Protein AF-A0A8T4SNB1-F1 (afdb_monomer_lite)

Radius of gyration: 20.02 Å; chains: 1; bounding box: 68×32×45 Å

Structure (mmCIF, N/CA/C/O backbone):
data_AF-A0A8T4SNB1-F1
#
_entry.id   AF-A0A8T4SNB1-F1
#
loop_
_atom_site.group_PDB
_atom_site.id
_atom_site.type_symbol
_atom_site.label_atom_id
_atom_site.label_alt_id
_atom_site.label_comp_id
_atom_site.label_asym_id
_atom_site.label_entity_id
_atom_site.label_seq_id
_atom_site.pdbx_PDB_ins_code
_atom_site.Cartn_x
_atom_site.Cartn_y
_atom_site.Cartn_z
_atom_site.occupancy
_atom_site.B_iso_or_equiv
_atom_site.auth_seq_id
_atom_site.auth_comp_id
_atom_site.auth_asym_id
_atom_site.auth_atom_id
_atom_site.pdbx_PDB_model_num
ATOM 1 N N . MET A 1 1 ? -45.409 -18.714 19.526 1.00 68.31 1 MET A N 1
ATOM 2 C CA . MET A 1 1 ? -44.323 -18.073 20.304 1.00 68.31 1 MET A CA 1
ATOM 3 C C . MET A 1 1 ? -42.942 -18.641 19.978 1.00 68.31 1 MET A C 1
ATOM 5 O O . MET A 1 1 ? -42.104 -17.860 19.560 1.00 68.31 1 MET A O 1
ATOM 9 N N . ALA A 1 2 ? -42.695 -19.957 20.069 1.00 78.88 2 ALA A N 1
ATOM 10 C CA . ALA A 1 2 ? -41.375 -20.534 19.745 1.00 78.88 2 ALA A CA 1
ATOM 11 C C . ALA A 1 2 ? -40.912 -20.283 18.289 1.00 78.88 2 ALA A C 1
ATOM 13 O O . ALA A 1 2 ? -39.776 -19.886 18.069 1.00 78.88 2 ALA A O 1
ATOM 14 N N . HIS A 1 3 ? -41.814 -20.418 17.309 1.00 82.88 3 HIS A N 1
ATOM 15 C CA . HIS A 1 3 ? -41.500 -20.187 15.891 1.00 82.88 3 HIS A CA 1
ATOM 16 C C . HIS A 1 3 ? -41.146 -18.725 15.558 1.00 82.88 3 HIS A C 1
ATOM 18 O O . HIS A 1 3 ? -40.280 -18.468 14.734 1.00 82.88 3 HIS A O 1
ATOM 24 N N . GLN A 1 4 ? -41.782 -17.757 16.226 1.00 85.56 4 GLN A N 1
ATOM 25 C CA . GLN A 1 4 ? -41.509 -16.333 16.008 1.00 85.56 4 GLN A CA 1
ATOM 26 C C . GLN A 1 4 ? -40.128 -15.938 16.548 1.00 85.56 4 GLN A C 1
ATOM 28 O O . GLN A 1 4 ? -39.406 -15.190 15.899 1.00 85.56 4 GLN A O 1
ATOM 33 N N . LYS A 1 5 ? -39.735 -16.508 17.694 1.00 87.56 5 LYS A N 1
ATOM 34 C CA . LYS A 1 5 ? -38.419 -16.286 18.300 1.00 87.56 5 LYS A CA 1
ATOM 35 C C . LYS A 1 5 ? -37.281 -16.871 17.450 1.00 87.56 5 LYS A C 1
ATOM 37 O O . LYS A 1 5 ? -36.263 -16.215 17.276 1.00 87.56 5 LYS A O 1
ATOM 42 N N . ASP A 1 6 ? -37.489 -18.057 16.873 1.00 91.75 6 ASP A N 1
ATOM 43 C CA . ASP A 1 6 ? -36.550 -18.680 15.923 1.00 91.75 6 ASP A CA 1
ATOM 44 C C . ASP A 1 6 ? -36.364 -17.833 14.651 1.00 91.75 6 ASP A C 1
ATOM 46 O O . ASP A 1 6 ? -35.244 -17.594 14.199 1.00 91.75 6 ASP A O 1
ATOM 50 N N . LEU A 1 7 ? -37.460 -17.303 14.096 1.00 91.62 7 LEU A 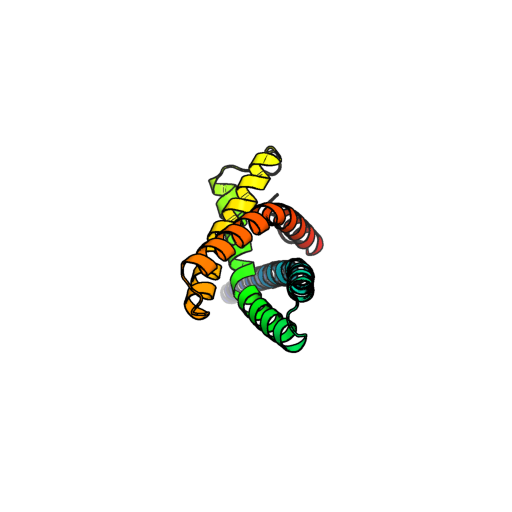N 1
ATOM 51 C CA . LEU A 1 7 ? -37.401 -16.414 12.934 1.00 91.62 7 LEU A CA 1
ATOM 52 C C . LEU A 1 7 ? -36.644 -15.113 13.237 1.00 91.62 7 LEU A C 1
ATOM 54 O O . LEU A 1 7 ? -35.808 -14.700 12.433 1.00 91.62 7 LEU A O 1
ATOM 58 N N . GLU A 1 8 ? -36.896 -14.485 14.388 1.00 92.38 8 GLU A N 1
ATOM 59 C CA . GLU A 1 8 ? -36.185 -13.274 14.819 1.00 92.38 8 GLU A CA 1
ATOM 60 C C . GLU A 1 8 ? -34.677 -13.518 14.973 1.00 92.38 8 GLU A C 1
ATOM 62 O O . GLU A 1 8 ? -33.867 -12.707 14.520 1.00 92.38 8 GLU A O 1
ATOM 67 N N . GLU A 1 9 ? -34.282 -14.658 15.541 1.00 93.00 9 GLU A N 1
ATOM 68 C CA . GLU A 1 9 ? -32.877 -15.028 15.728 1.00 93.00 9 GLU A CA 1
ATOM 69 C C . GLU A 1 9 ? -32.161 -15.281 14.391 1.00 93.00 9 GLU A C 1
ATOM 71 O O . GLU A 1 9 ? -31.046 -14.790 14.172 1.00 93.00 9 GLU A O 1
ATOM 76 N N . ARG A 1 10 ? -32.822 -15.958 13.444 1.00 91.50 10 ARG A N 1
ATOM 77 C CA . ARG A 1 10 ? -32.301 -16.189 12.084 1.00 91.50 10 ARG A CA 1
ATOM 78 C C . ARG A 1 10 ? -32.156 -14.890 11.292 1.00 91.50 10 ARG A C 1
ATOM 80 O O . ARG A 1 10 ? -31.137 -14.675 10.628 1.00 91.50 10 ARG A O 1
ATOM 87 N N . VAL A 1 11 ? -33.141 -13.996 11.380 1.00 92.69 11 VAL A N 1
ATOM 88 C CA . VAL A 1 11 ? -33.071 -12.669 10.748 1.00 92.69 11 VAL A CA 1
ATOM 89 C C . VAL A 1 11 ? -31.935 -11.853 11.361 1.00 92.69 11 VAL A C 1
ATOM 91 O O . VAL A 1 11 ? -31.123 -11.296 10.627 1.00 92.69 11 VAL A O 1
ATOM 94 N N . ASN A 1 12 ? -31.797 -11.829 12.686 1.00 94.38 12 ASN A N 1
ATOM 95 C CA . ASN A 1 12 ? -30.724 -11.074 13.328 1.00 94.38 12 ASN A CA 1
ATOM 96 C C . ASN A 1 12 ? -29.330 -11.625 12.969 1.00 94.38 12 ASN A C 1
ATOM 98 O O . ASN A 1 12 ? -28.421 -10.852 12.671 1.00 94.38 12 ASN A O 1
ATOM 102 N N . SER A 1 13 ? -29.180 -12.952 12.908 1.00 90.88 13 SER A N 1
ATOM 103 C CA . SER A 1 13 ? -27.930 -13.615 12.507 1.00 90.88 13 SER A CA 1
ATOM 104 C C . SER A 1 13 ? -27.532 -13.265 11.069 1.00 90.88 13 SER A C 1
ATOM 106 O O . SER A 1 13 ? -26.418 -12.797 10.833 1.00 90.88 13 SER A O 1
ATOM 108 N N . SER A 1 14 ? -28.467 -13.371 10.118 1.00 88.56 14 SER A N 1
ATOM 109 C CA . SER A 1 14 ? -28.221 -12.990 8.716 1.00 88.56 14 SER A CA 1
ATOM 110 C C . SER A 1 14 ? -27.923 -11.494 8.541 1.00 88.56 14 SER A C 1
ATOM 112 O O . SER A 1 14 ? -27.059 -11.122 7.746 1.00 88.56 14 SER A O 1
ATOM 114 N N . LEU A 1 15 ? -28.564 -10.616 9.323 1.00 89.94 15 LEU A N 1
ATOM 115 C CA . LEU A 1 15 ? -28.257 -9.182 9.332 1.00 89.94 15 LEU A CA 1
ATOM 116 C C . LEU A 1 15 ? -26.844 -8.895 9.855 1.00 89.94 15 LEU A C 1
ATOM 118 O O . LEU A 1 15 ? -26.173 -7.998 9.336 1.00 89.94 15 LEU A O 1
ATOM 122 N N . ILE A 1 16 ? -26.386 -9.627 10.873 1.00 91.31 16 ILE A N 1
ATOM 123 C CA . ILE A 1 16 ? -25.022 -9.512 11.402 1.00 91.31 16 ILE A CA 1
ATOM 124 C C . ILE A 1 16 ? -24.011 -9.959 10.344 1.00 91.31 16 ILE A C 1
ATOM 126 O O . ILE A 1 16 ? -23.069 -9.214 10.065 1.00 91.31 16 ILE A O 1
ATOM 130 N N . GLU A 1 17 ? -24.223 -11.115 9.715 1.00 85.75 17 GLU A N 1
ATOM 131 C CA . GLU A 1 17 ? -23.365 -11.626 8.638 1.00 85.75 17 GLU A CA 1
ATOM 132 C C . GLU A 1 17 ? -23.297 -10.652 7.459 1.00 85.75 17 GLU A C 1
ATOM 134 O O . GLU A 1 17 ? -22.203 -10.291 7.020 1.00 85.75 17 GLU A O 1
ATOM 139 N N . TYR A 1 18 ? -24.445 -10.137 7.010 1.00 80.19 18 TYR A N 1
ATOM 140 C CA . TYR A 1 18 ? -24.520 -9.141 5.943 1.00 80.19 18 TYR A CA 1
ATOM 141 C C . TYR A 1 18 ? -23.738 -7.866 6.291 1.00 80.19 18 TYR A C 1
ATOM 143 O O . TYR A 1 18 ? -22.919 -7.395 5.496 1.00 80.19 18 TYR A O 1
ATOM 151 N N . LYS A 1 19 ? -23.931 -7.311 7.497 1.00 86.75 19 LYS A N 1
ATOM 152 C CA . LYS A 1 19 ? -23.196 -6.119 7.957 1.00 86.75 19 LYS A CA 1
ATOM 153 C C . LYS A 1 19 ? -21.693 -6.379 8.029 1.00 86.75 19 LYS A C 1
ATOM 155 O O . LYS A 1 19 ? -20.902 -5.528 7.615 1.00 86.75 19 LYS A O 1
ATOM 160 N N . GLN A 1 20 ? -21.287 -7.550 8.517 1.00 83.12 20 GLN A N 1
ATOM 161 C CA . GLN A 1 20 ? -19.881 -7.939 8.571 1.00 83.12 20 GLN A CA 1
ATOM 162 C C . GLN A 1 20 ? -19.284 -8.083 7.169 1.00 83.12 20 GLN A C 1
ATOM 164 O O . GLN A 1 20 ? -18.227 -7.507 6.905 1.00 83.12 20 GLN A O 1
ATOM 169 N N . GLN A 1 21 ? -19.951 -8.785 6.254 1.00 77.19 21 GLN A N 1
ATOM 170 C CA . GLN A 1 21 ? -19.485 -8.968 4.880 1.00 77.19 21 GLN A CA 1
ATOM 171 C C . GLN A 1 21 ? -19.377 -7.632 4.140 1.00 77.19 21 GLN A C 1
ATOM 173 O O . GLN A 1 21 ? -18.342 -7.352 3.536 1.00 77.19 21 GLN A O 1
ATOM 178 N N . ASN A 1 22 ? -20.392 -6.773 4.256 1.00 83.94 22 ASN A N 1
ATOM 179 C CA . ASN A 1 22 ? -20.379 -5.433 3.674 1.00 83.94 22 ASN A CA 1
ATOM 180 C C . ASN A 1 22 ? -19.206 -4.606 4.231 1.00 83.94 22 ASN A C 1
ATOM 182 O O . ASN A 1 22 ? -18.454 -3.997 3.473 1.00 83.94 22 ASN A O 1
ATOM 186 N N . SER A 1 23 ? -18.947 -4.680 5.542 1.00 87.50 23 SER A N 1
ATOM 187 C CA . SER A 1 23 ? -17.797 -3.997 6.147 1.00 87.50 23 SER A CA 1
ATOM 188 C C . SER A 1 23 ? -16.446 -4.513 5.630 1.00 87.50 23 SER A C 1
ATOM 190 O O . SER A 1 23 ? -15.546 -3.709 5.379 1.00 87.50 23 SER A O 1
ATOM 192 N N . LYS A 1 24 ? -16.302 -5.831 5.415 1.00 89.62 24 LYS A N 1
ATOM 193 C CA . LYS A 1 24 ? -15.089 -6.446 4.852 1.00 89.62 24 LYS A CA 1
ATOM 194 C C . LYS A 1 24 ? -14.869 -5.997 3.411 1.00 89.62 24 LYS A C 1
ATOM 196 O O . LYS A 1 24 ? -13.779 -5.527 3.094 1.00 89.62 24 LYS A O 1
ATOM 201 N N . LEU A 1 25 ? -15.906 -6.067 2.574 1.00 92.56 25 LEU A N 1
ATOM 202 C CA . LEU A 1 25 ? -15.844 -5.617 1.184 1.00 92.56 25 LEU A CA 1
ATOM 203 C C . LEU A 1 25 ? -15.517 -4.123 1.099 1.00 92.56 25 LEU A C 1
ATOM 205 O O . LEU A 1 25 ? -14.628 -3.729 0.351 1.00 92.56 25 LEU A O 1
ATOM 209 N N . ARG A 1 26 ? -16.160 -3.292 1.923 1.00 93.06 26 ARG A N 1
ATOM 210 C CA . ARG A 1 26 ? -15.862 -1.859 1.998 1.00 93.06 26 ARG A CA 1
ATOM 211 C C . ARG A 1 26 ? -14.399 -1.610 2.360 1.00 93.06 26 ARG A C 1
ATOM 213 O O . ARG A 1 26 ? -13.729 -0.849 1.675 1.00 93.06 26 ARG A O 1
ATOM 220 N N . ASN A 1 27 ? -13.873 -2.279 3.387 1.00 93.00 27 ASN A N 1
ATOM 221 C CA . ASN A 1 27 ? -12.465 -2.138 3.772 1.00 93.00 27 ASN A CA 1
ATOM 222 C C . ASN A 1 27 ? -11.504 -2.641 2.679 1.00 93.00 27 ASN A C 1
ATOM 224 O O . ASN A 1 27 ? -10.410 -2.097 2.521 1.00 93.00 27 ASN A O 1
ATOM 228 N N . TYR A 1 28 ? -11.885 -3.679 1.931 1.00 95.25 28 TYR A N 1
ATOM 229 C CA . TYR A 1 28 ? -11.136 -4.164 0.773 1.00 95.25 28 TYR A CA 1
ATOM 230 C C . TYR A 1 28 ? -11.068 -3.112 -0.334 1.00 95.25 28 TYR A C 1
ATOM 232 O O . TYR A 1 28 ? -9.972 -2.743 -0.759 1.00 95.25 28 TYR A O 1
ATOM 240 N N . LEU A 1 29 ? -12.219 -2.572 -0.739 1.00 96.25 29 LEU A N 1
ATOM 241 C CA . LEU A 1 29 ? -12.313 -1.557 -1.786 1.00 96.25 29 LEU A CA 1
ATOM 242 C C . LEU A 1 29 ? -11.581 -0.273 -1.393 1.00 96.25 29 LEU A C 1
ATOM 244 O O . LEU A 1 29 ? -10.813 0.261 -2.188 1.00 96.25 29 LEU A O 1
ATOM 248 N N . VAL A 1 30 ? -11.747 0.192 -0.153 1.00 96.31 30 VAL A N 1
ATOM 249 C CA . VAL A 1 30 ? -11.061 1.388 0.358 1.00 96.31 30 VAL A CA 1
ATOM 250 C C . VAL A 1 30 ? -9.543 1.197 0.356 1.00 96.31 30 VAL A C 1
ATOM 252 O O . VAL A 1 30 ? -8.822 2.079 -0.099 1.00 96.31 30 VAL A O 1
ATOM 255 N N . ASN A 1 31 ? -9.034 0.046 0.808 1.00 95.19 31 ASN A N 1
ATOM 256 C CA . ASN A 1 31 ? -7.590 -0.209 0.796 1.00 95.19 31 ASN A CA 1
ATOM 257 C C . ASN A 1 31 ? -7.037 -0.324 -0.633 1.00 95.19 31 ASN A C 1
ATOM 259 O O . ASN A 1 31 ? -5.967 0.211 -0.913 1.00 95.19 31 ASN A O 1
ATOM 263 N N . THR A 1 32 ? -7.762 -0.996 -1.528 1.00 96.12 32 THR A N 1
ATOM 264 C CA . THR A 1 32 ? -7.345 -1.207 -2.922 1.00 96.12 32 THR A CA 1
ATOM 265 C C . THR A 1 32 ? -7.325 0.099 -3.702 1.00 96.12 32 THR A C 1
ATOM 267 O O . THR A 1 32 ? -6.311 0.442 -4.304 1.00 96.12 32 THR A O 1
ATOM 270 N N . THR A 1 33 ? -8.401 0.881 -3.618 1.00 96.75 33 THR A N 1
ATOM 271 C CA . THR A 1 33 ? -8.485 2.192 -4.276 1.00 96.75 33 THR A CA 1
ATOM 272 C C . THR A 1 33 ? -7.455 3.175 -3.728 1.00 96.75 33 THR A C 1
ATOM 274 O O . THR A 1 33 ? -6.831 3.876 -4.519 1.00 96.75 33 THR A O 1
ATOM 277 N N . ALA A 1 34 ? -7.191 3.179 -2.413 1.00 96.25 34 ALA A N 1
ATOM 278 C CA . ALA A 1 34 ? -6.105 3.976 -1.840 1.00 96.25 34 ALA A CA 1
ATOM 279 C C . ALA A 1 34 ? -4.742 3.604 -2.444 1.00 96.25 34 ALA A C 1
ATOM 281 O O . ALA A 1 34 ? -3.970 4.481 -2.821 1.00 96.25 34 ALA A O 1
ATOM 282 N N . SER A 1 35 ? -4.452 2.305 -2.548 1.00 95.12 35 SER A N 1
ATOM 283 C CA . SER A 1 35 ? -3.202 1.811 -3.131 1.00 95.12 35 SER A CA 1
ATOM 284 C C . SER A 1 35 ? -3.051 2.254 -4.586 1.00 95.12 35 SER A C 1
ATOM 286 O O . SER A 1 35 ? -2.035 2.838 -4.956 1.00 95.12 35 SER A O 1
ATOM 288 N N . TRP A 1 36 ? -4.084 2.043 -5.404 1.00 96.62 36 TRP A N 1
ATOM 289 C CA . TRP A 1 36 ? -4.060 2.408 -6.817 1.00 96.62 36 TRP A CA 1
ATOM 290 C C . TRP A 1 36 ? -3.902 3.910 -7.037 1.00 96.62 36 TRP A C 1
ATOM 292 O O . TRP A 1 36 ? -3.045 4.311 -7.821 1.00 96.62 36 TRP A O 1
ATOM 302 N N . LEU A 1 37 ? -4.678 4.739 -6.335 1.00 96.62 37 LEU A N 1
ATOM 303 C CA . LEU A 1 37 ? -4.620 6.196 -6.486 1.00 96.62 37 LEU A CA 1
ATOM 304 C C . LEU A 1 37 ? -3.273 6.775 -6.053 1.00 96.62 37 LEU A C 1
ATOM 306 O O . LEU A 1 37 ? -2.824 7.762 -6.628 1.00 96.62 37 LEU A O 1
ATOM 310 N N . TYR A 1 38 ? -2.628 6.162 -5.062 1.00 95.31 38 TYR A N 1
ATOM 311 C CA 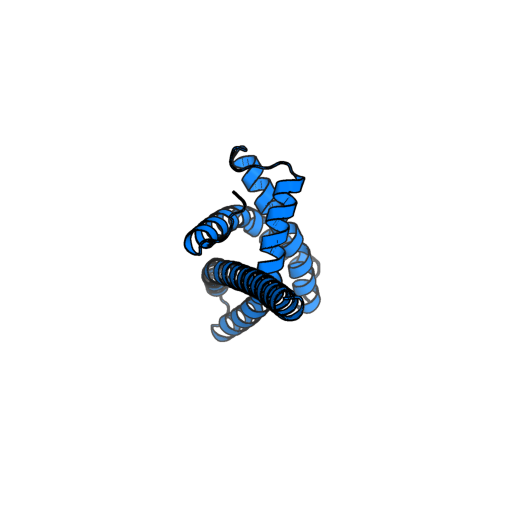. TYR A 1 38 ? -1.333 6.616 -4.581 1.00 95.31 38 TYR A CA 1
ATOM 312 C C . TYR A 1 38 ? -0.185 6.164 -5.492 1.00 95.31 38 TYR A C 1
ATOM 314 O O . TYR A 1 38 ? 0.600 6.984 -5.964 1.00 95.31 38 TYR A O 1
ATOM 322 N N . TRP A 1 39 ? -0.080 4.861 -5.765 1.00 92.94 39 TRP A N 1
ATOM 323 C CA . TRP A 1 39 ? 1.096 4.297 -6.432 1.00 92.94 39 TRP A CA 1
ATOM 324 C C . TRP A 1 39 ? 1.081 4.470 -7.947 1.00 92.94 39 TRP A C 1
ATOM 326 O O . TRP A 1 39 ? 2.142 4.649 -8.540 1.00 92.94 39 TRP A O 1
ATOM 336 N N . THR A 1 40 ? -0.089 4.444 -8.589 1.00 94.38 40 THR A N 1
ATOM 337 C CA . THR A 1 40 ? -0.179 4.516 -10.057 1.00 94.38 40 THR A CA 1
ATOM 338 C C . THR A 1 40 ? 0.480 5.771 -10.634 1.00 94.38 40 THR A C 1
ATOM 340 O O . THR A 1 40 ? 1.364 5.602 -11.473 1.00 94.38 40 THR A O 1
ATOM 343 N N . PRO A 1 41 ? 0.150 7.009 -10.209 1.00 95.12 41 PRO A N 1
ATOM 344 C CA . PRO A 1 41 ? 0.767 8.203 -10.792 1.00 95.12 41 PRO A CA 1
ATOM 345 C C . PRO A 1 41 ? 2.272 8.293 -10.503 1.00 95.12 41 PRO A C 1
ATOM 347 O O . PRO A 1 41 ? 3.038 8.650 -11.393 1.00 95.12 41 PRO A O 1
ATOM 350 N N . ILE A 1 42 ? 2.708 7.914 -9.295 1.00 92.81 42 ILE A N 1
ATOM 351 C CA . ILE A 1 42 ? 4.125 7.943 -8.892 1.00 92.81 42 ILE A CA 1
ATOM 352 C C . ILE A 1 42 ? 4.952 6.993 -9.762 1.00 92.81 42 ILE A C 1
ATOM 354 O O . ILE A 1 42 ? 5.996 7.373 -10.297 1.00 92.81 42 ILE A O 1
ATOM 358 N N . MET A 1 43 ? 4.478 5.755 -9.915 1.00 91.62 43 MET A N 1
ATOM 359 C CA . MET A 1 43 ? 5.190 4.739 -10.682 1.00 91.62 43 MET A CA 1
ATOM 360 C C . MET A 1 43 ? 5.142 5.029 -12.178 1.00 91.62 43 MET A C 1
ATOM 362 O O . MET A 1 43 ? 6.179 4.944 -12.819 1.00 91.62 43 MET A O 1
ATOM 366 N N . THR A 1 44 ? 3.995 5.468 -12.707 1.00 93.50 44 THR A N 1
ATOM 367 C CA . THR A 1 44 ? 3.881 5.883 -14.118 1.00 93.50 44 THR A CA 1
ATOM 368 C C . THR A 1 44 ? 4.879 6.999 -14.430 1.00 93.50 44 THR A C 1
ATOM 370 O O . THR A 1 44 ? 5.611 6.916 -15.408 1.00 93.50 44 THR A O 1
ATOM 373 N N . ALA A 1 45 ? 4.970 8.024 -13.574 1.00 92.88 45 ALA A N 1
ATOM 374 C CA . ALA A 1 45 ? 5.933 9.106 -13.760 1.00 92.88 45 ALA A CA 1
ATOM 375 C C . ALA A 1 45 ? 7.383 8.597 -13.718 1.00 92.88 45 ALA A C 1
ATOM 377 O O . ALA A 1 45 ? 8.198 8.998 -14.544 1.00 92.88 45 ALA A O 1
ATOM 378 N N . THR A 1 46 ? 7.694 7.692 -12.786 1.00 89.75 46 THR A N 1
ATOM 379 C CA . THR A 1 46 ? 9.033 7.099 -12.658 1.00 89.75 46 THR A CA 1
ATOM 380 C C . THR A 1 46 ? 9.408 6.283 -13.897 1.00 89.75 46 THR A C 1
ATOM 382 O O . THR A 1 46 ? 10.529 6.399 -14.387 1.00 89.75 46 THR A O 1
ATOM 385 N N . GLU A 1 47 ? 8.479 5.496 -14.437 1.00 89.94 47 GLU A N 1
ATOM 386 C CA . GLU A 1 47 ? 8.686 4.693 -15.646 1.00 89.94 47 GLU A CA 1
ATOM 387 C C . GLU A 1 47 ? 8.881 5.573 -16.887 1.00 89.94 47 GLU A C 1
ATOM 389 O O . GLU A 1 47 ? 9.840 5.367 -17.629 1.00 89.94 47 GLU A O 1
ATOM 394 N N . CYS A 1 48 ? 8.065 6.619 -17.057 1.00 90.56 48 CYS A N 1
ATOM 395 C CA . CYS A 1 48 ? 8.236 7.585 -18.146 1.00 90.56 48 CYS A CA 1
ATOM 396 C C . CYS A 1 48 ? 9.589 8.312 -18.070 1.00 90.56 48 CYS A C 1
ATOM 398 O O . CYS A 1 48 ? 10.257 8.481 -19.085 1.00 90.56 48 CYS A O 1
ATOM 400 N N . ILE A 1 49 ? 10.023 8.724 -16.871 1.00 91.00 49 ILE A N 1
ATOM 401 C CA . ILE A 1 49 ? 11.338 9.359 -16.662 1.00 91.00 49 ILE A CA 1
ATOM 402 C C . ILE A 1 49 ? 12.485 8.376 -16.938 1.00 91.00 49 ILE A C 1
ATOM 404 O O . ILE A 1 49 ? 13.547 8.789 -17.398 1.00 91.00 49 ILE A O 1
ATOM 408 N N . SER A 1 50 ? 12.272 7.083 -16.689 1.00 87.06 50 SER A N 1
ATOM 409 C CA . SER A 1 50 ? 13.254 6.031 -16.979 1.00 87.06 50 SER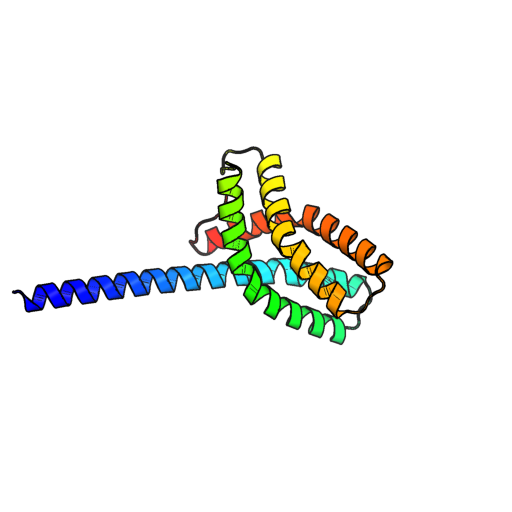 A CA 1
ATOM 410 C C . SER A 1 50 ? 13.358 5.698 -18.473 1.00 87.06 50 SER A C 1
ATOM 412 O O . SER A 1 50 ? 14.236 4.928 -18.854 1.00 87.06 50 SER A O 1
ATOM 414 N N . GLY A 1 51 ? 12.498 6.286 -19.313 1.00 89.62 51 GLY A N 1
ATOM 415 C CA . GLY A 1 51 ? 12.525 6.118 -20.764 1.00 89.62 51 GLY A CA 1
ATOM 416 C C . GLY A 1 51 ? 11.814 4.867 -21.281 1.00 89.62 51 GLY A C 1
ATOM 417 O O . GLY A 1 51 ? 12.099 4.463 -22.404 1.00 89.62 51 GLY A O 1
ATOM 418 N N . LEU A 1 52 ? 10.920 4.254 -20.491 1.00 90.88 52 LEU A N 1
ATOM 419 C CA . LEU A 1 52 ? 10.104 3.124 -20.955 1.00 90.88 52 LEU A CA 1
ATOM 420 C C . LEU A 1 52 ? 9.130 3.572 -22.052 1.00 90.88 52 LEU A C 1
ATOM 422 O O . LEU A 1 52 ? 8.576 4.675 -21.990 1.00 90.88 52 LEU A O 1
ATOM 426 N N . GLU A 1 53 ? 8.880 2.696 -23.027 1.00 93.62 53 GLU A N 1
ATOM 427 C CA . GLU A 1 53 ? 7.869 2.957 -24.052 1.00 93.62 53 GLU A CA 1
ATOM 428 C C . GLU A 1 53 ? 6.457 2.944 -23.451 1.00 93.62 53 GLU A C 1
ATOM 430 O O . GLU A 1 53 ? 6.171 2.267 -22.464 1.00 93.62 53 GLU A O 1
ATOM 435 N N . LEU A 1 54 ? 5.535 3.687 -24.066 1.00 92.50 54 LEU A N 1
ATOM 436 C CA . LEU A 1 54 ? 4.173 3.865 -23.548 1.00 92.50 54 LEU A CA 1
ATOM 437 C C . LEU A 1 54 ? 3.429 2.527 -23.376 1.00 92.50 54 LEU A C 1
ATOM 439 O O . LEU A 1 54 ? 2.732 2.333 -22.379 1.00 92.50 54 LEU A O 1
ATOM 443 N N . ASP A 1 55 ? 3.635 1.586 -24.297 1.00 93.81 55 ASP A N 1
ATOM 444 C CA . ASP A 1 55 ? 3.050 0.245 -24.228 1.00 93.81 55 ASP A CA 1
ATOM 445 C C . ASP A 1 55 ? 3.634 -0.580 -23.068 1.00 93.81 55 ASP A C 1
ATOM 447 O O . ASP A 1 55 ? 2.907 -1.301 -22.378 1.00 93.81 55 ASP A O 1
ATOM 451 N N . GLU A 1 56 ? 4.932 -0.439 -22.786 1.00 91.81 56 GLU A N 1
ATOM 452 C CA . GLU A 1 56 ? 5.589 -1.080 -21.642 1.00 91.81 56 GLU A CA 1
ATOM 453 C C . GLU A 1 56 ? 5.078 -0.509 -20.317 1.00 91.81 56 GLU A C 1
ATOM 455 O O . GLU A 1 56 ? 4.763 -1.267 -19.395 1.00 91.81 56 GLU A O 1
ATOM 460 N N . VAL A 1 57 ? 4.921 0.818 -20.238 1.00 93.00 57 VAL A N 1
ATOM 461 C CA . VAL A 1 57 ? 4.335 1.503 -19.077 1.00 93.00 57 VAL A CA 1
ATOM 462 C C . VAL A 1 57 ? 2.921 0.982 -18.823 1.00 93.00 57 VAL A C 1
ATOM 464 O O . VAL A 1 57 ? 2.607 0.572 -17.705 1.00 93.00 57 VAL A O 1
ATOM 467 N N . ILE A 1 58 ? 2.065 0.923 -19.848 1.00 94.44 58 ILE A N 1
ATOM 468 C CA . ILE A 1 58 ? 0.687 0.425 -19.712 1.00 94.44 58 ILE A CA 1
ATOM 469 C C . ILE A 1 58 ? 0.676 -1.024 -19.212 1.00 94.44 58 ILE A C 1
ATOM 471 O O . ILE A 1 58 ? -0.026 -1.330 -18.244 1.00 94.44 58 ILE A O 1
ATOM 475 N N . ASN A 1 59 ? 1.477 -1.907 -19.812 1.00 92.62 59 ASN A N 1
ATOM 476 C CA . ASN A 1 59 ? 1.562 -3.313 -19.410 1.00 92.62 59 ASN A CA 1
ATOM 477 C C . ASN A 1 59 ? 2.056 -3.477 -17.963 1.00 92.62 59 ASN A C 1
ATOM 479 O O . ASN A 1 59 ? 1.486 -4.251 -17.180 1.00 92.62 59 ASN A O 1
ATOM 483 N N . SER A 1 60 ? 3.072 -2.706 -17.573 1.00 89.62 60 SER A N 1
ATOM 484 C CA . SER A 1 60 ? 3.595 -2.674 -16.206 1.00 89.62 60 SER A CA 1
ATOM 485 C C . SER A 1 60 ? 2.541 -2.192 -15.203 1.00 89.62 60 SER A C 1
ATOM 487 O O . SER A 1 60 ? 2.342 -2.803 -14.141 1.00 89.62 60 SER A O 1
ATOM 489 N N . ARG A 1 61 ? 1.792 -1.133 -15.542 1.00 93.62 61 ARG A N 1
ATOM 490 C CA . ARG A 1 61 ? 0.732 -0.588 -14.683 1.00 93.62 61 ARG A CA 1
ATOM 491 C C . ARG A 1 61 ? -0.446 -1.543 -14.554 1.00 93.62 61 ARG A C 1
ATOM 493 O O . ARG A 1 61 ? -0.897 -1.756 -13.433 1.00 93.62 61 ARG A O 1
ATOM 500 N N . LEU A 1 62 ? -0.902 -2.178 -15.633 1.00 94.25 62 LEU A N 1
ATOM 501 C CA . LEU A 1 62 ? -1.971 -3.183 -15.577 1.00 94.25 62 LEU A CA 1
ATOM 502 C C . LEU A 1 62 ? -1.592 -4.357 -14.668 1.00 94.25 62 LEU A C 1
ATOM 504 O O . LEU A 1 62 ? -2.360 -4.726 -13.777 1.00 94.25 62 LEU A O 1
ATOM 508 N N . THR A 1 63 ? -0.374 -4.876 -14.821 1.00 91.44 63 THR A N 1
ATOM 509 C CA . THR A 1 63 ? 0.160 -5.940 -13.958 1.00 91.44 63 THR A CA 1
ATOM 510 C C . THR A 1 63 ? 0.198 -5.492 -12.495 1.00 91.44 63 THR A C 1
ATOM 512 O O . THR A 1 63 ? -0.271 -6.197 -11.597 1.00 91.44 63 THR A O 1
ATOM 515 N N . SER A 1 64 ? 0.677 -4.271 -12.249 1.00 91.25 64 SER A N 1
ATOM 516 C CA . SER A 1 64 ? 0.745 -3.682 -10.909 1.00 91.25 64 SER A CA 1
ATOM 517 C C . SER A 1 64 ? -0.633 -3.454 -10.282 1.00 91.25 64 SER A C 1
ATOM 519 O O . SER A 1 64 ? -0.775 -3.606 -9.070 1.00 91.25 64 SER A O 1
ATOM 521 N N . LEU A 1 65 ? -1.660 -3.111 -11.066 1.00 94.19 65 LEU A N 1
ATOM 522 C CA . LEU A 1 65 ? -3.029 -2.948 -10.571 1.00 94.19 65 LEU A CA 1
ATOM 523 C C . LEU A 1 65 ? -3.596 -4.282 -10.077 1.00 94.19 65 LEU A C 1
ATOM 525 O O . LEU A 1 65 ? -4.168 -4.323 -8.986 1.00 94.19 65 LEU A O 1
ATOM 529 N N . VAL A 1 66 ? -3.384 -5.367 -10.830 1.00 94.56 66 VAL A N 1
ATOM 530 C CA . VAL A 1 66 ? -3.819 -6.722 -10.450 1.00 94.56 66 VAL A CA 1
ATOM 531 C C . VAL A 1 66 ? -3.123 -7.172 -9.167 1.00 94.56 66 VAL A C 1
ATOM 533 O O . VAL A 1 66 ? -3.792 -7.539 -8.200 1.00 94.56 66 VAL A O 1
ATOM 536 N N . ILE A 1 67 ? -1.792 -7.072 -9.109 1.00 92.62 67 ILE A N 1
ATOM 537 C CA . ILE A 1 67 ? -1.021 -7.410 -7.902 1.00 92.62 67 ILE A CA 1
ATOM 538 C C . ILE A 1 67 ? -1.462 -6.523 -6.729 1.00 92.62 67 ILE A C 1
ATOM 540 O O . ILE A 1 67 ? -1.710 -7.008 -5.623 1.00 92.62 67 ILE A O 1
ATOM 544 N N . GLY A 1 68 ? -1.631 -5.225 -6.978 1.00 92.75 68 GLY A N 1
ATOM 545 C CA . GLY A 1 68 ? -2.086 -4.248 -5.998 1.00 92.75 68 GLY A CA 1
ATOM 546 C C . GLY A 1 68 ? -3.452 -4.593 -5.408 1.00 92.75 68 GLY A C 1
ATOM 547 O O . GLY A 1 68 ? -3.628 -4.460 -4.200 1.00 92.75 68 GLY A O 1
ATOM 548 N N . ALA A 1 69 ? -4.393 -5.102 -6.206 1.00 94.38 69 ALA A N 1
ATOM 549 C CA . ALA A 1 69 ? -5.704 -5.540 -5.724 1.00 94.38 69 ALA A CA 1
ATOM 550 C C . ALA A 1 69 ? -5.626 -6.740 -4.775 1.00 94.38 69 ALA A C 1
ATOM 552 O O . ALA A 1 69 ? -6.434 -6.856 -3.851 1.00 94.38 69 ALA A O 1
ATOM 553 N N . VAL A 1 70 ? -4.653 -7.627 -4.977 1.00 94.44 70 VAL A N 1
ATOM 554 C CA . VAL A 1 70 ? -4.425 -8.780 -4.097 1.00 94.44 70 VAL A CA 1
ATOM 555 C C . VAL A 1 70 ? -3.749 -8.339 -2.799 1.00 94.44 70 VAL A C 1
ATOM 557 O O . VAL A 1 70 ? -4.133 -8.771 -1.715 1.00 94.44 70 VAL A O 1
ATOM 560 N N . VAL A 1 71 ? -2.763 -7.446 -2.892 1.00 94.38 71 VAL A N 1
ATOM 561 C CA . VAL A 1 71 ? -1.867 -7.099 -1.779 1.00 94.38 71 VAL A CA 1
ATOM 562 C C . VAL A 1 71 ? -2.400 -5.968 -0.898 1.00 94.38 71 VAL A C 1
ATOM 564 O O . VAL A 1 71 ? -2.154 -5.962 0.310 1.00 94.38 71 VAL A O 1
ATOM 567 N N . ALA A 1 72 ? -3.138 -5.004 -1.453 1.00 93.50 72 ALA A N 1
ATOM 568 C CA . ALA A 1 72 ? -3.462 -3.757 -0.758 1.00 93.50 72 ALA A CA 1
ATOM 569 C C . ALA A 1 72 ? -4.260 -3.970 0.532 1.00 93.50 72 ALA A C 1
ATOM 571 O O . ALA A 1 72 ? -3.995 -3.319 1.549 1.00 93.50 72 ALA A O 1
ATOM 572 N N . HIS A 1 73 ? -5.241 -4.875 0.510 1.00 93.12 73 HIS A N 1
ATOM 573 C CA . HIS A 1 73 ? -6.045 -5.146 1.693 1.00 93.12 73 HIS A CA 1
ATOM 574 C C . HIS A 1 73 ? -5.267 -5.915 2.778 1.00 93.12 73 HIS A C 1
ATOM 576 O O . HIS A 1 73 ? -5.242 -5.409 3.904 1.00 93.12 73 HIS A O 1
ATOM 582 N N . PRO A 1 74 ? -4.572 -7.035 2.477 1.00 95.31 74 PRO A N 1
ATOM 583 C CA . PRO A 1 74 ? -3.653 -7.679 3.419 1.00 95.31 74 PRO A CA 1
ATOM 584 C C . PRO A 1 74 ? -2.614 -6.724 4.010 1.00 95.31 74 PRO A C 1
ATOM 586 O O . PRO A 1 74 ? -2.457 -6.683 5.228 1.00 95.31 74 PRO A O 1
ATOM 589 N N . HIS A 1 75 ? -1.978 -5.889 3.182 1.00 94.38 75 HIS A N 1
ATOM 590 C CA . HIS A 1 75 ? -1.037 -4.870 3.649 1.00 94.38 75 HIS A CA 1
ATOM 591 C C . HIS A 1 75 ? -1.710 -3.893 4.620 1.00 94.38 75 HIS A C 1
ATOM 593 O O . HIS A 1 75 ? -1.184 -3.597 5.689 1.00 94.38 75 HIS A O 1
ATOM 599 N N . GLY A 1 76 ? -2.913 -3.418 4.292 1.00 92.62 76 GLY A N 1
ATOM 600 C CA . GLY A 1 76 ? -3.671 -2.512 5.148 1.00 92.62 76 GLY A CA 1
ATOM 601 C C . GLY A 1 76 ? -4.049 -3.102 6.512 1.00 92.62 76 GLY A C 1
ATOM 602 O O . GLY A 1 76 ? -4.098 -2.344 7.483 1.00 92.62 76 GLY A O 1
ATOM 603 N N . LEU A 1 77 ? -4.319 -4.410 6.586 1.00 93.69 77 LEU A N 1
ATOM 604 C CA . LEU A 1 77 ? -4.563 -5.139 7.837 1.00 93.69 77 LEU A CA 1
ATOM 605 C C . LEU A 1 77 ? -3.263 -5.359 8.613 1.00 93.69 77 LEU A C 1
ATOM 607 O O . LEU A 1 77 ? -3.214 -5.102 9.815 1.00 93.69 77 LEU A O 1
ATOM 611 N N . PHE A 1 78 ? -2.204 -5.780 7.921 1.00 95.38 78 PHE A N 1
ATOM 612 C CA . PHE A 1 78 ? -0.897 -6.005 8.523 1.00 95.38 78 PHE A CA 1
ATOM 613 C C . PHE A 1 78 ? -0.317 -4.722 9.104 1.00 95.38 78 PHE A C 1
ATOM 615 O O . PHE A 1 78 ? 0.149 -4.735 10.229 1.00 95.38 78 PHE A O 1
ATOM 622 N N . ARG A 1 79 ? -0.424 -3.591 8.404 1.00 94.44 79 ARG A N 1
ATOM 623 C CA . ARG A 1 79 ? 0.003 -2.276 8.900 1.00 94.44 79 ARG A CA 1
ATOM 624 C C . ARG A 1 79 ? -0.635 -1.934 10.247 1.00 94.44 79 ARG A C 1
ATOM 626 O O . ARG A 1 79 ? 0.040 -1.416 11.136 1.00 94.44 79 ARG A O 1
ATOM 633 N N . LYS A 1 80 ? -1.923 -2.256 10.413 1.00 94.06 80 LYS A N 1
ATOM 634 C CA . LYS A 1 80 ? -2.621 -2.100 11.692 1.00 94.06 80 LYS A CA 1
ATOM 635 C C . LYS A 1 80 ? -2.048 -3.042 12.750 1.00 94.06 80 LYS A C 1
ATOM 637 O O . LYS A 1 80 ? -1.636 -2.572 13.802 1.00 94.06 80 LYS A O 1
ATOM 642 N N . TYR A 1 81 ? -2.005 -4.339 12.451 1.00 95.19 81 TYR A N 1
ATOM 643 C CA . TYR A 1 81 ? -1.460 -5.359 13.351 1.00 95.19 81 TYR A CA 1
ATOM 644 C C . TYR A 1 81 ? -0.028 -5.031 13.798 1.00 95.19 81 TYR A C 1
ATOM 646 O O . TYR A 1 81 ? 0.294 -5.132 14.974 1.00 95.19 81 TYR A O 1
ATOM 654 N N . TRP A 1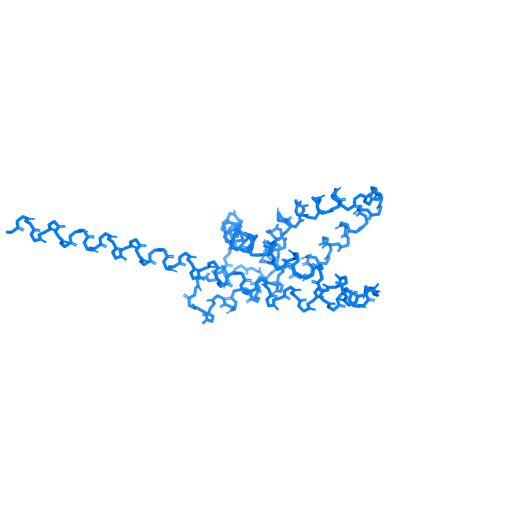 82 ? 0.812 -4.587 12.869 1.00 96.38 82 TRP A N 1
ATOM 655 C CA . TRP A 1 82 ? 2.208 -4.243 13.092 1.00 96.38 82 TRP A CA 1
ATOM 656 C C . TRP A 1 82 ? 2.357 -3.009 13.978 1.00 96.38 82 TRP A C 1
ATOM 658 O O . TRP A 1 82 ? 3.152 -3.008 14.912 1.00 96.38 82 TRP A O 1
ATOM 668 N N . SER A 1 83 ? 1.540 -1.981 13.743 1.00 94.19 83 SER A N 1
ATOM 669 C CA . SER A 1 83 ? 1.507 -0.796 14.607 1.00 94.19 83 SER A CA 1
ATOM 670 C C . SER A 1 83 ? 1.047 -1.147 16.023 1.00 94.19 83 SER A C 1
ATOM 672 O O . SER A 1 83 ? 1.656 -0.687 16.988 1.00 94.19 83 SER A O 1
ATOM 674 N N . ASP A 1 84 ? 0.030 -2.007 16.143 1.00 93.81 84 ASP A N 1
ATOM 675 C CA . ASP A 1 84 ? -0.462 -2.510 17.428 1.00 93.81 84 ASP A CA 1
ATOM 676 C C . ASP A 1 84 ? 0.638 -3.338 18.143 1.00 93.81 84 ASP A C 1
ATOM 678 O O . ASP A 1 84 ? 0.903 -3.117 19.323 1.00 93.81 84 ASP A O 1
ATOM 682 N N . ALA A 1 85 ? 1.356 -4.215 17.427 1.00 95.12 85 ALA A N 1
ATOM 683 C CA . ALA A 1 85 ? 2.462 -5.025 17.959 1.00 95.12 85 ALA A CA 1
ATOM 684 C C . ALA A 1 85 ? 3.666 -4.187 18.426 1.00 95.12 85 ALA A C 1
ATOM 686 O O . ALA A 1 85 ? 4.343 -4.541 19.390 1.00 95.12 85 ALA A O 1
ATOM 687 N N . LEU A 1 86 ? 3.918 -3.053 17.769 1.00 94.69 86 LEU A N 1
ATOM 688 C CA . LEU A 1 86 ? 4.958 -2.095 18.146 1.00 94.69 86 LEU A CA 1
ATOM 689 C C . LEU A 1 86 ? 4.500 -1.090 19.221 1.00 94.69 86 LEU A C 1
ATOM 691 O O . LEU A 1 86 ? 5.262 -0.188 19.567 1.00 94.69 86 LEU A O 1
ATOM 695 N N . ASN A 1 87 ? 3.281 -1.227 19.759 1.00 94.38 87 ASN A N 1
ATOM 696 C CA . ASN A 1 87 ? 2.665 -0.290 20.708 1.00 94.38 87 ASN A CA 1
ATOM 697 C C . ASN A 1 87 ? 2.629 1.165 20.194 1.00 94.38 87 ASN A C 1
ATOM 699 O O . ASN A 1 87 ? 2.772 2.119 20.965 1.00 94.38 87 ASN A O 1
ATOM 703 N N . ILE A 1 88 ? 2.454 1.353 18.882 1.00 94.38 88 ILE A N 1
ATOM 704 C CA . ILE A 1 88 ? 2.379 2.678 18.261 1.00 94.38 88 ILE A CA 1
ATOM 705 C C . ILE A 1 88 ? 0.926 3.129 18.204 1.00 94.38 88 ILE A C 1
ATOM 707 O O . ILE A 1 88 ? 0.078 2.507 17.569 1.00 94.38 88 ILE A O 1
ATOM 711 N N . THR A 1 89 ? 0.652 4.266 18.833 1.00 91.81 89 THR A N 1
ATOM 712 C CA . THR A 1 89 ? -0.678 4.865 18.915 1.00 91.81 89 THR A CA 1
ATOM 713 C C . THR A 1 89 ? -0.747 6.166 18.108 1.00 91.81 89 THR A C 1
ATOM 715 O O . THR A 1 89 ? 0.284 6.732 17.712 1.00 91.81 89 THR A O 1
ATOM 718 N N . PRO A 1 90 ? -1.953 6.722 17.887 1.00 89.06 90 PRO A N 1
ATOM 719 C CA . PRO A 1 90 ? -2.112 8.068 17.337 1.00 89.06 90 PRO A CA 1
ATOM 720 C C . PRO A 1 90 ? -1.362 9.162 18.118 1.00 89.06 90 PRO A C 1
ATOM 722 O O . PRO A 1 90 ? -1.051 10.206 17.548 1.00 89.06 90 PRO A O 1
ATOM 725 N N . GLN A 1 91 ? -1.022 8.939 19.390 1.00 92.25 91 GLN A N 1
ATOM 726 C CA . GLN A 1 91 ? -0.294 9.885 20.244 1.00 92.25 91 GLN A CA 1
ATOM 727 C C . GLN A 1 91 ? 1.231 9.693 20.198 1.00 92.25 91 GLN A C 1
ATOM 729 O O . GLN A 1 91 ? 1.971 10.547 20.683 1.00 92.25 91 GLN A O 1
ATOM 734 N N . SER A 1 92 ? 1.728 8.605 19.601 1.00 93.00 92 SER A N 1
ATOM 735 C CA . SER A 1 92 ? 3.165 8.355 19.467 1.00 93.00 92 SER A CA 1
ATOM 736 C C . SER A 1 92 ? 3.865 9.408 18.597 1.00 93.00 92 SER A C 1
ATOM 738 O O . SER A 1 92 ? 3.262 10.056 17.734 1.00 93.00 92 SER A O 1
ATOM 740 N N . ARG A 1 93 ? 5.184 9.545 18.790 1.00 93.50 93 ARG A N 1
ATOM 741 C CA . ARG A 1 93 ? 6.039 10.450 18.004 1.00 93.50 93 ARG A CA 1
ATOM 742 C C . ARG A 1 93 ? 5.948 10.130 16.507 1.00 93.50 93 ARG A C 1
ATOM 744 O O . ARG A 1 93 ? 5.871 8.966 16.117 1.00 93.50 93 ARG A O 1
ATOM 751 N N . GLN A 1 94 ? 6.028 11.162 15.662 1.00 91.56 94 GLN A N 1
ATOM 752 C CA . GLN A 1 94 ? 5.941 11.007 14.200 1.00 91.56 94 GLN A CA 1
ATOM 753 C C . GLN A 1 94 ? 7.010 10.059 13.647 1.00 91.56 94 GLN A C 1
ATOM 755 O O . GLN A 1 94 ? 6.719 9.263 12.760 1.00 91.56 94 GLN A O 1
ATOM 760 N N . PHE A 1 95 ? 8.213 10.082 14.227 1.00 92.94 95 PHE A N 1
ATOM 761 C CA . PHE A 1 95 ? 9.294 9.171 13.858 1.00 92.94 95 PHE A CA 1
ATOM 762 C C . PHE A 1 95 ? 8.942 7.696 14.108 1.00 92.94 95 PHE A C 1
ATOM 764 O O . PHE A 1 95 ? 9.201 6.848 13.263 1.00 92.94 95 PHE A O 1
ATOM 771 N N . SER A 1 96 ? 8.271 7.381 15.219 1.00 93.19 96 SER A N 1
ATOM 772 C CA . SER A 1 96 ? 7.835 6.010 15.511 1.00 93.19 96 SER A CA 1
ATOM 773 C C . SER A 1 96 ? 6.769 5.529 14.523 1.00 93.19 96 SER A C 1
ATOM 775 O O . SER A 1 96 ? 6.828 4.394 14.062 1.00 93.19 96 SER A O 1
ATOM 777 N N . LYS A 1 97 ? 5.833 6.407 14.137 1.00 93.06 97 LYS A N 1
ATOM 778 C CA . LYS A 1 97 ? 4.828 6.101 13.104 1.00 93.06 97 LYS A CA 1
ATOM 779 C C . LYS A 1 97 ? 5.457 5.921 11.723 1.00 93.06 97 LYS A C 1
ATOM 781 O O . LYS A 1 97 ? 5.022 5.064 10.965 1.00 93.06 97 LYS A O 1
ATOM 786 N N . TYR A 1 98 ? 6.482 6.715 11.410 1.00 93.62 98 TYR A N 1
ATOM 787 C CA . TYR A 1 98 ? 7.267 6.560 10.189 1.00 93.62 98 TYR A CA 1
ATOM 788 C C . TYR A 1 98 ? 7.937 5.188 10.142 1.00 93.62 98 TYR A C 1
ATOM 790 O O . TYR A 1 98 ? 7.751 4.461 9.175 1.00 93.62 98 TYR A O 1
ATOM 798 N N . ILE A 1 99 ? 8.645 4.796 11.208 1.00 93.81 99 ILE A N 1
ATOM 799 C CA . ILE A 1 99 ? 9.281 3.474 11.289 1.00 93.81 99 ILE A CA 1
ATOM 800 C C . ILE A 1 99 ? 8.240 2.362 11.142 1.00 93.81 99 ILE A C 1
ATOM 802 O O . ILE A 1 99 ? 8.464 1.436 10.365 1.00 93.81 99 ILE A O 1
ATOM 806 N N . ALA A 1 100 ? 7.107 2.450 11.843 1.00 94.31 100 ALA A N 1
ATOM 807 C CA . ALA A 1 100 ? 6.050 1.444 11.763 1.00 94.31 100 ALA A CA 1
ATOM 808 C C . ALA A 1 100 ? 5.505 1.289 10.333 1.00 94.31 100 ALA A C 1
ATOM 810 O O . ALA A 1 100 ? 5.405 0.169 9.839 1.00 94.31 100 ALA A O 1
ATOM 811 N N . ASP A 1 101 ? 5.223 2.394 9.638 1.00 93.62 101 ASP A N 1
ATOM 812 C CA . ASP A 1 101 ? 4.720 2.356 8.260 1.00 93.62 101 ASP A CA 1
ATOM 813 C C . ASP A 1 101 ? 5.757 1.847 7.261 1.00 93.62 101 ASP A C 1
ATOM 815 O O . ASP A 1 101 ? 5.441 1.023 6.400 1.00 93.62 101 ASP A O 1
ATOM 819 N N . THR A 1 102 ? 7.001 2.304 7.385 1.00 92.75 102 THR A N 1
ATOM 820 C CA . THR A 1 102 ? 8.093 1.885 6.504 1.00 92.75 102 THR A CA 1
ATOM 821 C C . THR A 1 102 ? 8.391 0.401 6.669 1.00 92.75 102 THR A C 1
ATOM 823 O O . THR A 1 102 ? 8.454 -0.329 5.683 1.00 92.75 102 THR A O 1
ATOM 826 N N . THR A 1 103 ? 8.505 -0.080 7.907 1.00 94.00 103 THR A N 1
ATOM 827 C CA . THR A 1 103 ? 8.764 -1.503 8.172 1.00 94.00 103 THR A CA 1
ATOM 828 C C . THR A 1 103 ? 7.586 -2.384 7.759 1.00 94.00 103 THR A C 1
ATOM 830 O O . THR A 1 103 ? 7.810 -3.426 7.146 1.00 94.00 103 THR A O 1
ATOM 833 N N . ALA A 1 104 ? 6.340 -1.943 7.972 1.00 94.06 104 ALA A N 1
ATOM 834 C CA . ALA A 1 104 ? 5.163 -2.647 7.461 1.00 94.06 104 ALA A CA 1
ATOM 835 C C . ALA A 1 104 ? 5.169 -2.753 5.927 1.00 94.06 104 ALA A C 1
ATOM 837 O O . ALA A 1 104 ? 4.865 -3.814 5.380 1.00 94.06 104 ALA A O 1
ATOM 838 N N . THR A 1 105 ? 5.566 -1.676 5.242 1.00 92.44 105 THR A N 1
ATOM 839 C CA . THR A 1 105 ? 5.705 -1.652 3.780 1.00 92.44 105 THR A CA 1
ATOM 840 C C . THR A 1 105 ? 6.791 -2.626 3.326 1.00 92.44 105 THR A C 1
ATOM 842 O O . THR A 1 105 ? 6.559 -3.432 2.427 1.00 92.44 105 THR A O 1
ATOM 845 N N . TRP A 1 106 ? 7.957 -2.623 3.976 1.00 94.19 106 TRP A N 1
ATOM 846 C CA . TRP A 1 106 ? 9.068 -3.523 3.651 1.00 94.19 106 TRP A CA 1
ATOM 847 C C . TRP A 1 106 ? 8.714 -5.003 3.797 1.00 94.19 106 TRP A C 1
ATOM 849 O O . TRP A 1 106 ? 9.118 -5.796 2.949 1.00 94.19 106 TRP A O 1
ATOM 859 N N . CYS A 1 107 ? 7.908 -5.384 4.794 1.00 94.19 107 CYS A N 1
ATOM 860 C CA . CYS A 1 107 ? 7.448 -6.768 4.953 1.00 94.19 107 CYS A CA 1
ATOM 861 C C . CYS A 1 107 ? 6.681 -7.303 3.732 1.00 94.19 107 CYS A C 1
ATOM 863 O O . CYS A 1 107 ? 6.699 -8.506 3.493 1.00 94.19 107 CYS A O 1
ATOM 865 N N . PHE A 1 108 ? 6.036 -6.432 2.951 1.00 91.50 108 PHE A N 1
ATOM 866 C CA . PHE A 1 108 ? 5.372 -6.804 1.698 1.00 91.50 108 PHE A CA 1
ATOM 867 C C . PHE A 1 108 ? 6.249 -6.548 0.475 1.00 91.50 108 PHE A C 1
ATOM 869 O O . PHE A 1 108 ? 6.266 -7.356 -0.453 1.00 91.50 108 PHE A O 1
ATOM 876 N N . GLN A 1 109 ? 7.001 -5.448 0.480 1.00 89.50 109 GLN A N 1
ATOM 877 C CA . GLN A 1 109 ? 7.837 -5.045 -0.643 1.00 89.50 109 GLN A CA 1
ATOM 878 C C . GLN A 1 109 ? 8.972 -6.037 -0.890 1.00 89.50 109 GLN A C 1
ATOM 880 O O . GLN A 1 109 ? 9.228 -6.384 -2.037 1.00 89.50 109 GLN A O 1
ATOM 885 N N . ILE A 1 110 ? 9.636 -6.513 0.168 1.00 91.81 110 ILE A N 1
ATOM 886 C CA . ILE A 1 110 ? 10.784 -7.418 0.045 1.00 91.81 110 ILE A CA 1
ATOM 887 C C . ILE A 1 110 ? 10.379 -8.726 -0.657 1.00 91.81 110 ILE A C 1
ATOM 889 O O . ILE A 1 110 ? 11.013 -9.051 -1.663 1.00 91.81 110 ILE A O 1
ATOM 893 N N . PRO A 1 111 ? 9.328 -9.456 -0.221 1.00 91.94 111 PRO A N 1
ATOM 894 C CA . PRO A 1 111 ? 8.886 -10.657 -0.927 1.00 91.94 111 PRO A CA 1
ATOM 895 C C . PRO A 1 111 ? 8.435 -10.390 -2.366 1.00 91.94 111 PRO A C 1
ATOM 897 O O . PRO A 1 111 ? 8.856 -11.104 -3.274 1.00 91.94 111 PRO A O 1
ATOM 900 N N . LEU A 1 112 ? 7.616 -9.354 -2.589 1.00 88.75 112 LEU A N 1
ATOM 901 C CA . LEU A 1 112 ? 7.073 -9.046 -3.918 1.00 88.75 112 LEU A CA 1
ATOM 902 C C . LEU A 1 112 ? 8.174 -8.684 -4.910 1.00 88.75 112 LEU A C 1
ATOM 904 O O . LEU A 1 112 ? 8.200 -9.199 -6.025 1.00 88.75 112 LEU A O 1
ATOM 908 N N . TYR A 1 113 ? 9.108 -7.835 -4.491 1.00 85.88 113 TYR A N 1
ATOM 909 C CA . TYR A 1 113 ? 10.196 -7.399 -5.350 1.00 85.88 113 TYR A CA 1
ATOM 910 C C . TYR A 1 113 ? 11.217 -8.516 -5.588 1.00 85.88 113 TYR A C 1
ATOM 912 O O . TYR A 1 113 ? 11.710 -8.660 -6.701 1.00 85.88 113 TYR A O 1
ATOM 920 N N . SER A 1 114 ? 11.490 -9.357 -4.584 1.00 86.75 114 SER A N 1
ATOM 921 C CA . SER A 1 114 ? 12.347 -10.539 -4.769 1.00 86.75 114 SER A CA 1
ATOM 922 C C . SER A 1 114 ? 11.756 -11.502 -5.798 1.00 86.75 114 SER A C 1
ATOM 924 O O . SER A 1 114 ? 12.481 -12.005 -6.653 1.00 86.75 114 SER A O 1
ATOM 926 N N . LEU A 1 115 ? 10.437 -11.724 -5.756 1.00 87.94 115 LEU A N 1
ATOM 927 C CA . LEU A 1 115 ? 9.741 -12.540 -6.748 1.00 87.94 115 LEU A CA 1
ATOM 928 C C . LEU A 1 115 ? 9.801 -11.902 -8.142 1.00 87.94 115 LEU A C 1
ATOM 930 O O . LEU A 1 115 ? 10.089 -12.591 -9.115 1.00 87.94 115 LEU A O 1
ATOM 934 N N . GLN A 1 116 ? 9.587 -10.590 -8.237 1.00 84.06 116 GLN A N 1
ATOM 935 C CA . GLN A 1 116 ? 9.666 -9.862 -9.503 1.00 84.06 116 GLN A CA 1
ATOM 936 C C . GLN A 1 116 ? 11.059 -9.964 -10.141 1.00 84.06 116 GLN A C 1
ATOM 938 O O . GLN A 1 116 ? 11.155 -10.247 -11.332 1.00 84.06 116 GLN A O 1
ATOM 943 N N . LEU A 1 117 ? 12.127 -9.798 -9.352 1.00 83.19 117 LEU A N 1
ATOM 944 C CA . LEU A 1 117 ? 13.508 -9.969 -9.816 1.00 83.19 117 LEU A CA 1
ATOM 945 C C . LEU A 1 117 ? 13.816 -11.405 -10.246 1.00 83.19 117 LEU A C 1
ATOM 947 O O . LEU A 1 117 ? 14.512 -11.623 -11.233 1.00 83.19 117 LEU A O 1
ATOM 951 N N . TYR A 1 118 ? 13.307 -12.391 -9.506 1.00 84.12 118 TYR A N 1
ATOM 952 C CA . TYR A 1 118 ? 13.467 -13.794 -9.875 1.00 84.12 118 TYR A CA 1
ATOM 953 C C . TYR A 1 118 ? 12.810 -14.088 -11.230 1.00 84.12 118 TYR A C 1
ATOM 955 O O . TYR A 1 118 ? 13.406 -14.745 -12.081 1.00 84.12 118 TYR A O 1
ATOM 963 N N . CYS A 1 119 ? 11.607 -13.555 -11.458 1.00 83.81 119 CYS A N 1
ATOM 964 C CA . CYS A 1 119 ? 10.880 -13.726 -12.712 1.00 83.81 119 CYS A CA 1
ATOM 965 C C . CYS A 1 119 ? 11.475 -12.931 -13.885 1.00 83.81 119 CYS A C 1
ATOM 967 O O . CYS A 1 119 ? 11.319 -13.360 -15.024 1.00 83.81 119 CYS A O 1
ATOM 969 N N . SER A 1 120 ? 12.145 -11.798 -13.643 1.00 80.50 120 SER A N 1
ATOM 970 C CA . SER A 1 120 ? 12.715 -10.967 -14.714 1.00 80.50 120 SER A CA 1
ATOM 971 C C . SER A 1 120 ? 13.998 -11.536 -15.324 1.00 80.50 120 SER A C 1
ATOM 973 O O . SER A 1 120 ? 14.423 -11.069 -16.377 1.00 80.50 120 SER A O 1
ATOM 975 N N . GLY A 1 121 ? 14.639 -12.518 -14.677 1.00 79.25 121 GLY A N 1
ATOM 976 C CA . GLY A 1 121 ? 15.900 -13.104 -15.150 1.00 79.25 121 GLY A CA 1
ATOM 977 C C . GLY A 1 121 ? 17.097 -12.144 -15.096 1.00 79.25 121 GLY A C 1
ATOM 978 O O . GLY A 1 121 ? 18.123 -12.401 -15.724 1.00 79.25 121 GLY A O 1
ATOM 979 N N . THR A 1 122 ? 16.976 -11.034 -14.364 1.00 80.00 122 THR A N 1
ATOM 980 C CA . THR A 1 122 ? 18.015 -10.004 -14.235 1.00 80.00 122 THR A CA 1
ATOM 981 C C . THR A 1 122 ? 19.254 -10.546 -13.509 1.00 80.00 122 THR A C 1
ATOM 983 O O . THR A 1 122 ? 19.152 -11.392 -12.619 1.00 80.00 122 THR A O 1
ATOM 986 N N . SER A 1 123 ? 20.443 -10.036 -13.853 1.00 86.62 123 SER A N 1
ATOM 987 C CA . SER A 1 123 ? 21.691 -10.389 -13.163 1.00 86.62 123 SER A CA 1
ATOM 988 C C . SER A 1 123 ? 21.589 -10.126 -11.658 1.00 86.62 123 SER A C 1
ATOM 990 O O . SER A 1 123 ? 21.053 -9.103 -11.237 1.00 86.62 123 SER A O 1
ATOM 992 N N . PHE A 1 124 ? 22.167 -11.000 -10.827 1.00 83.12 124 PHE A N 1
ATOM 993 C CA . PHE A 1 124 ? 22.116 -10.864 -9.365 1.00 83.12 124 PHE A CA 1
ATOM 994 C C . PHE A 1 124 ? 22.617 -9.496 -8.870 1.00 83.12 124 PHE A C 1
ATOM 996 O O . PHE A 1 124 ? 22.032 -8.915 -7.959 1.00 83.12 124 PHE A O 1
ATOM 1003 N N . LYS A 1 125 ? 23.680 -8.955 -9.486 1.00 85.62 125 LYS A N 1
ATOM 1004 C CA . LYS A 1 125 ? 24.214 -7.632 -9.121 1.00 85.62 125 LYS A CA 1
ATOM 1005 C C . LYS A 1 125 ? 23.229 -6.510 -9.446 1.00 85.62 125 LYS A C 1
ATOM 1007 O O . LYS A 1 125 ? 22.973 -5.669 -8.592 1.00 85.62 125 LYS A O 1
ATOM 1012 N N . GLU A 1 126 ? 22.671 -6.520 -10.651 1.00 83.19 126 GLU A N 1
ATOM 1013 C CA . GLU A 1 126 ? 21.688 -5.526 -11.097 1.00 83.19 126 GLU A CA 1
ATOM 1014 C C . GLU A 1 126 ? 20.408 -5.610 -10.262 1.00 83.19 126 GLU A C 1
ATOM 1016 O O . GLU A 1 126 ? 19.907 -4.590 -9.793 1.00 83.19 126 GLU A O 1
ATOM 1021 N N . GLY A 1 127 ? 19.940 -6.830 -9.985 1.00 84.12 127 GLY A N 1
ATOM 1022 C CA . GLY A 1 127 ? 18.795 -7.081 -9.121 1.00 84.12 127 GLY A CA 1
ATOM 1023 C C . GLY A 1 127 ? 19.014 -6.562 -7.702 1.00 84.12 127 GLY A C 1
ATOM 1024 O O . GLY A 1 127 ? 18.138 -5.894 -7.162 1.00 84.12 127 GLY A O 1
ATOM 1025 N N . LEU A 1 128 ? 20.191 -6.781 -7.108 1.00 86.00 128 LEU A N 1
A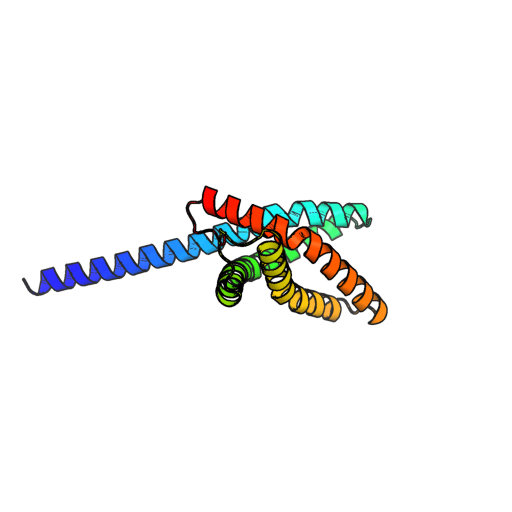TOM 1026 C CA . LEU A 1 128 ? 20.501 -6.276 -5.767 1.00 86.00 128 LEU A CA 1
ATOM 1027 C C . LEU A 1 128 ? 20.544 -4.741 -5.718 1.00 86.00 128 LEU A C 1
ATOM 1029 O O . LEU A 1 128 ? 20.033 -4.141 -4.770 1.00 86.00 128 LEU A O 1
ATOM 1033 N N . THR A 1 129 ? 21.115 -4.096 -6.737 1.00 87.12 129 THR A N 1
ATOM 1034 C CA . THR A 1 129 ? 21.114 -2.631 -6.847 1.00 87.12 129 THR A CA 1
ATOM 1035 C C . THR A 1 129 ? 19.692 -2.090 -6.978 1.00 87.12 129 THR A C 1
ATOM 1037 O O . THR A 1 129 ? 19.308 -1.192 -6.227 1.00 87.12 129 THR A O 1
ATOM 1040 N N . ALA A 1 130 ? 18.886 -2.666 -7.871 1.00 83.94 130 ALA A N 1
ATOM 1041 C CA . ALA A 1 130 ? 17.501 -2.260 -8.081 1.00 83.94 130 ALA A CA 1
ATOM 1042 C C . ALA A 1 130 ? 16.640 -2.489 -6.823 1.00 83.94 130 ALA A C 1
ATOM 1044 O O . ALA A 1 130 ? 15.861 -1.618 -6.432 1.00 83.94 130 ALA A O 1
ATOM 1045 N N . PHE A 1 131 ? 16.864 -3.602 -6.116 1.00 84.81 131 PHE A N 1
ATOM 1046 C CA . PHE A 1 131 ? 16.242 -3.908 -4.826 1.00 84.81 131 PHE A CA 1
ATOM 1047 C C . PHE A 1 131 ? 16.576 -2.855 -3.769 1.00 84.81 131 PHE A C 1
ATOM 1049 O O . PHE A 1 131 ? 15.677 -2.343 -3.100 1.00 84.81 131 PHE A O 1
ATOM 1056 N N . GLY A 1 132 ? 17.854 -2.486 -3.638 1.00 87.19 132 GLY A N 1
ATOM 1057 C CA . GLY A 1 132 ? 18.294 -1.450 -2.703 1.00 87.19 132 GLY A CA 1
ATOM 1058 C C . GLY A 1 132 ? 17.654 -0.091 -2.990 1.00 87.19 132 GLY A C 1
ATOM 1059 O O . GLY A 1 132 ? 17.163 0.565 -2.070 1.00 87.19 132 GLY A O 1
ATOM 1060 N N . ILE A 1 133 ? 17.587 0.303 -4.266 1.00 86.94 133 ILE A N 1
ATOM 1061 C CA . ILE A 1 133 ? 16.923 1.541 -4.702 1.00 86.94 133 ILE A CA 1
ATOM 1062 C C . ILE A 1 133 ? 15.426 1.490 -4.377 1.00 86.94 133 ILE A C 1
ATOM 1064 O O . ILE A 1 133 ? 14.890 2.440 -3.807 1.00 86.94 133 ILE A O 1
ATOM 1068 N N . GLY A 1 134 ? 14.758 0.372 -4.670 1.00 85.69 134 GLY A N 1
ATOM 1069 C CA . GLY A 1 134 ? 13.344 0.170 -4.357 1.00 85.69 134 GLY A CA 1
ATOM 1070 C C . GLY A 1 134 ? 13.056 0.256 -2.857 1.00 85.69 134 GLY A C 1
ATOM 1071 O O . GLY A 1 134 ? 12.097 0.912 -2.441 1.00 85.69 134 GLY A O 1
ATOM 1072 N N . LEU A 1 135 ? 13.911 -0.331 -2.016 1.00 88.31 135 LEU A N 1
ATOM 1073 C CA . LEU A 1 135 ? 13.782 -0.218 -0.564 1.00 88.31 135 LEU A CA 1
ATOM 1074 C C . LEU A 1 135 ? 14.001 1.208 -0.064 1.00 88.31 135 LEU A C 1
ATOM 1076 O O . LEU A 1 135 ? 13.208 1.682 0.750 1.00 88.31 135 LEU A O 1
ATOM 1080 N N . ALA A 1 136 ? 15.010 1.913 -0.572 1.00 90.12 136 ALA A N 1
ATOM 1081 C CA . ALA A 1 136 ? 15.245 3.310 -0.223 1.00 90.12 136 ALA A CA 1
ATOM 1082 C C . ALA A 1 136 ? 14.058 4.201 -0.631 1.00 90.12 136 ALA A C 1
ATOM 1084 O O . ALA A 1 136 ? 13.564 4.987 0.180 1.00 90.12 136 ALA A O 1
ATOM 1085 N N . ALA A 1 137 ? 13.533 4.021 -1.845 1.00 87.62 137 ALA A N 1
ATOM 1086 C CA . ALA A 1 137 ? 12.351 4.732 -2.322 1.00 87.62 137 ALA A CA 1
ATOM 1087 C C . ALA A 1 137 ? 11.117 4.427 -1.459 1.00 87.62 137 ALA A C 1
ATOM 1089 O O . ALA A 1 137 ? 10.403 5.339 -1.042 1.00 87.62 137 ALA A O 1
ATOM 1090 N N . SER A 1 138 ? 10.892 3.155 -1.115 1.00 86.38 138 SER A N 1
ATOM 1091 C CA . SER A 1 138 ? 9.782 2.764 -0.239 1.00 86.38 138 SER A CA 1
ATOM 1092 C C . SER A 1 138 ? 9.934 3.284 1.191 1.00 86.38 138 SER A C 1
ATOM 1094 O O . SER A 1 138 ? 8.926 3.532 1.842 1.00 86.38 138 SER A O 1
ATOM 1096 N N . ALA A 1 139 ? 11.156 3.525 1.680 1.00 89.88 139 ALA A N 1
ATOM 1097 C CA . ALA A 1 139 ? 11.351 4.183 2.966 1.00 89.88 139 ALA A CA 1
ATOM 1098 C C . ALA A 1 139 ? 10.819 5.616 2.931 1.00 89.88 139 ALA A C 1
ATOM 1100 O O . ALA A 1 139 ? 10.073 6.010 3.823 1.00 89.88 139 ALA A O 1
ATOM 1101 N N . ILE A 1 140 ? 11.141 6.352 1.865 1.00 91.06 140 ILE A N 1
ATOM 1102 C CA . ILE A 1 140 ? 10.689 7.731 1.653 1.00 91.06 140 ILE A CA 1
ATOM 1103 C C . ILE A 1 140 ? 9.166 7.777 1.467 1.00 91.06 140 ILE A C 1
ATOM 1105 O O . ILE A 1 140 ? 8.497 8.638 2.036 1.00 91.06 140 ILE A O 1
ATOM 1109 N N . LEU A 1 141 ? 8.610 6.842 0.692 1.00 90.25 141 LEU A N 1
ATOM 1110 C CA . LEU A 1 141 ? 7.199 6.837 0.295 1.00 90.25 141 LEU A CA 1
ATOM 1111 C C . LEU A 1 141 ? 6.271 6.083 1.260 1.00 90.25 141 LEU A C 1
ATOM 1113 O O . LEU A 1 141 ? 5.060 6.288 1.202 1.00 90.25 141 LEU A O 1
ATOM 1117 N N . GLY A 1 142 ? 6.802 5.255 2.163 1.00 86.06 142 GLY A N 1
ATOM 1118 C CA . GLY A 1 142 ? 6.019 4.382 3.043 1.00 86.06 142 GLY A CA 1
ATOM 1119 C C . GLY A 1 142 ? 5.125 5.155 4.009 1.00 86.06 142 GLY A C 1
ATOM 1120 O O . GLY A 1 142 ? 3.917 4.921 4.077 1.00 86.06 142 GLY A O 1
ATOM 1121 N N . ARG A 1 143 ? 5.681 6.147 4.716 1.00 91.19 143 ARG A N 1
ATOM 1122 C CA . ARG A 1 143 ? 4.889 6.993 5.624 1.00 91.19 143 ARG A CA 1
ATOM 1123 C C . ARG A 1 143 ? 3.927 7.935 4.889 1.00 91.19 143 ARG A C 1
ATOM 1125 O O . ARG A 1 143 ? 2.771 8.005 5.312 1.00 91.19 143 ARG A O 1
ATOM 1132 N N . PRO A 1 144 ? 4.325 8.643 3.815 1.00 94.25 144 PRO A N 1
ATOM 1133 C CA . PRO A 1 144 ? 3.373 9.403 3.007 1.00 94.25 144 PRO A CA 1
ATOM 1134 C C . PRO A 1 144 ? 2.206 8.546 2.492 1.00 94.25 144 PRO A C 1
ATOM 1136 O O . PRO A 1 144 ? 1.054 8.970 2.609 1.00 94.25 144 PRO A O 1
ATOM 1139 N N . TYR A 1 145 ? 2.466 7.308 2.052 1.00 93.50 145 TYR A N 1
ATOM 1140 C CA . TYR A 1 145 ? 1.409 6.359 1.697 1.00 93.50 145 TYR A CA 1
ATOM 1141 C C . TYR A 1 145 ? 0.502 6.040 2.889 1.00 93.50 145 TYR A C 1
ATOM 1143 O O . TYR A 1 145 ? -0.721 6.077 2.765 1.00 93.50 145 TYR A O 1
ATOM 1151 N N . GLY A 1 146 ? 1.076 5.779 4.066 1.00 92.25 146 GLY A N 1
ATOM 1152 C CA . GLY A 1 146 ? 0.309 5.514 5.279 1.00 92.25 146 GLY A CA 1
ATOM 1153 C C . GLY A 1 146 ? -0.627 6.663 5.676 1.00 92.25 146 GLY A C 1
ATOM 1154 O O . GLY A 1 146 ? -1.795 6.435 6.004 1.00 92.25 146 GLY A O 1
ATOM 1155 N N . ILE A 1 147 ? -0.151 7.907 5.578 1.00 94.94 147 ILE A N 1
ATOM 1156 C CA . ILE A 1 147 ? -0.950 9.117 5.827 1.00 94.94 147 ILE A CA 1
ATOM 1157 C C . ILE A 1 147 ? -2.081 9.242 4.801 1.00 94.94 147 ILE A C 1
ATOM 1159 O O . ILE A 1 147 ? -3.230 9.499 5.177 1.00 94.94 147 ILE A O 1
ATOM 1163 N N . PHE A 1 148 ? -1.776 9.036 3.517 1.00 96.44 148 PHE A N 1
ATOM 1164 C CA . PHE A 1 148 ? -2.777 9.047 2.453 1.00 96.44 148 PHE A CA 1
ATOM 1165 C C . PHE A 1 148 ? -3.846 7.975 2.690 1.00 96.44 148 PHE A C 1
ATOM 1167 O O . PHE A 1 148 ? -5.038 8.275 2.669 1.00 96.44 148 PHE A O 1
ATOM 1174 N N . GLN A 1 149 ? -3.435 6.748 3.011 1.00 95.00 149 GLN A N 1
ATOM 1175 C CA . GLN A 1 149 ? -4.337 5.635 3.286 1.00 95.00 149 GLN A CA 1
ATOM 1176 C C . GLN A 1 149 ? -5.245 5.915 4.490 1.00 95.00 149 GLN A C 1
ATOM 1178 O O . GLN A 1 149 ? -6.439 5.629 4.432 1.00 95.00 149 GLN A O 1
ATOM 1183 N N . ASP A 1 150 ? -4.719 6.482 5.577 1.00 95.56 150 ASP A N 1
ATOM 1184 C CA . ASP A 1 150 ? -5.530 6.821 6.753 1.00 95.56 150 ASP A CA 1
ATOM 1185 C C . ASP A 1 150 ? -6.521 7.952 6.455 1.00 95.56 150 ASP A C 1
ATOM 1187 O O . ASP A 1 150 ? -7.661 7.914 6.919 1.00 95.56 150 ASP A O 1
ATOM 1191 N N . SER A 1 151 ? -6.121 8.922 5.632 1.00 96.19 151 SER A N 1
ATOM 1192 C CA . SER A 1 151 ? -6.997 10.002 5.164 1.00 96.19 151 SER A CA 1
ATOM 1193 C C . SER A 1 151 ? -8.109 9.465 4.260 1.00 96.19 151 SER A C 1
ATOM 1195 O O . SER A 1 151 ? -9.279 9.801 4.445 1.00 96.19 151 SER A O 1
ATOM 1197 N N . TRP A 1 152 ? -7.771 8.550 3.349 1.00 96.88 152 TRP A N 1
ATOM 1198 C CA . TRP A 1 152 ? -8.732 7.863 2.488 1.00 96.88 152 TRP A CA 1
ATOM 1199 C C . TRP A 1 152 ? -9.720 7.032 3.309 1.00 96.88 152 TRP A C 1
ATOM 1201 O O . TRP A 1 152 ? -10.928 7.101 3.108 1.00 96.88 152 TRP A O 1
ATOM 1211 N N . ARG A 1 153 ? -9.238 6.302 4.317 1.00 94.75 153 ARG A N 1
ATOM 1212 C CA . ARG A 1 153 ? -10.101 5.530 5.216 1.00 94.75 153 ARG A CA 1
ATOM 1213 C C . ARG A 1 153 ? -11.094 6.404 5.970 1.00 94.75 153 ARG A C 1
ATOM 1215 O O . ARG A 1 153 ? -12.265 6.031 6.042 1.00 94.75 153 ARG A O 1
ATOM 1222 N N . LYS A 1 154 ? -10.646 7.563 6.467 1.00 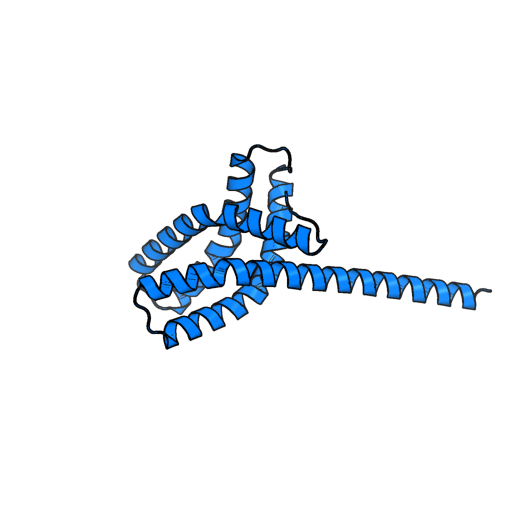94.12 154 LYS A N 1
ATOM 1223 C CA . LYS A 1 154 ? -11.501 8.565 7.123 1.00 94.12 154 LYS A CA 1
ATOM 1224 C C . LYS A 1 154 ? -12.585 9.077 6.172 1.00 94.12 154 LYS A C 1
ATOM 1226 O O . LYS A 1 154 ? -13.748 9.089 6.565 1.00 94.12 154 LYS A O 1
ATOM 1231 N N . LEU A 1 155 ? -12.229 9.403 4.926 1.00 95.50 155 LEU A N 1
ATOM 1232 C CA . LEU A 1 155 ? -13.176 9.855 3.896 1.00 95.50 155 LEU A CA 1
ATOM 1233 C C . LEU A 1 155 ? -14.304 8.838 3.648 1.00 95.50 155 LEU A C 1
ATOM 1235 O O . LEU A 1 155 ? -15.458 9.220 3.492 1.00 95.50 155 LEU A O 1
ATOM 1239 N N . TRP A 1 156 ? -13.984 7.543 3.676 1.00 93.69 156 TRP A N 1
ATOM 1240 C CA . TRP A 1 156 ? -14.943 6.457 3.436 1.00 93.69 156 TRP A CA 1
ATOM 1241 C C . TRP A 1 156 ? -15.556 5.853 4.714 1.00 93.69 156 TRP A C 1
ATOM 1243 O O . TRP A 1 156 ? -16.184 4.791 4.662 1.00 93.69 156 TRP A O 1
ATOM 1253 N N . GLY A 1 157 ? -15.375 6.489 5.878 1.00 89.81 157 GLY A N 1
ATOM 1254 C CA . GLY A 1 157 ? -15.960 6.034 7.148 1.00 89.81 157 GLY A CA 1
ATOM 1255 C C . GLY A 1 157 ? -15.418 4.685 7.645 1.00 89.81 157 GLY A C 1
ATOM 1256 O O . GLY A 1 157 ? -16.123 3.923 8.312 1.00 89.81 157 GLY A O 1
ATOM 1257 N N . THR A 1 158 ? -14.174 4.359 7.295 1.00 91.38 158 THR A N 1
ATOM 1258 C CA . THR A 1 158 ? -13.451 3.162 7.753 1.00 91.38 158 THR A CA 1
ATOM 1259 C C . THR A 1 158 ? -12.358 3.538 8.755 1.00 91.38 158 THR A C 1
ATOM 1261 O O . THR A 1 158 ? -11.921 4.687 8.827 1.00 91.38 158 THR A O 1
ATOM 1264 N N . LYS A 1 159 ? -11.933 2.579 9.585 1.00 89.50 159 LYS A N 1
ATOM 1265 C CA . LYS A 1 159 ? -11.033 2.859 10.710 1.00 89.50 159 LYS A CA 1
ATOM 1266 C C . LYS A 1 159 ? -9.585 3.078 10.225 1.00 89.50 159 LYS A C 1
ATOM 1268 O O . LYS A 1 159 ? -9.029 2.156 9.624 1.00 89.50 159 LYS A O 1
ATOM 1273 N N . PRO A 1 160 ? -8.962 4.240 10.493 1.00 91.06 160 PRO A N 1
ATOM 1274 C CA . PRO A 1 160 ? -7.549 4.480 10.194 1.00 91.06 160 PRO A CA 1
ATOM 1275 C C . PRO A 1 160 ? -6.631 3.707 11.155 1.00 91.06 160 PRO A C 1
ATOM 1277 O O . PRO A 1 160 ? -7.079 3.214 12.195 1.00 91.06 160 PRO A O 1
ATOM 1280 N N . VAL A 1 161 ? -5.344 3.614 10.814 1.00 86.31 161 VAL A N 1
ATOM 1281 C CA . VAL A 1 161 ? -4.315 3.086 11.729 1.00 86.31 161 VAL A CA 1
ATOM 1282 C C . VAL A 1 161 ? -3.923 4.152 12.754 1.00 86.31 161 VAL A C 1
ATOM 1284 O O . VAL A 1 161 ? -3.847 3.834 13.940 1.00 86.31 161 VAL A O 1
ATOM 1287 N N . PHE A 1 162 ? -3.753 5.407 12.311 1.00 83.81 162 PHE A N 1
ATOM 1288 C CA . PHE A 1 162 ? -3.401 6.552 13.162 1.00 83.81 162 PHE A CA 1
ATOM 1289 C C . PHE A 1 162 ? -4.382 7.736 13.112 1.00 83.81 162 PHE A C 1
ATOM 1291 O O . PHE A 1 162 ? -5.136 7.937 12.123 1.00 83.81 162 PHE A O 1
#

pLDDT: mean 90.88, std 4.63, range [68.31, 96.88]

Foldseek 3Di:
DVVVVVVVVVVVVVVVVVVVVVLLVLLLCLQLVLQLVQVLVVVLVVCVVVVHDPVRSVVVSVVVSVVSSVVRSVLQVQLLVQCVVLVHDPPDDPVSNLCSQLVSQCVVLVVVLVVVCVVVVDDPVVSVVVSVVSSVVSSVCRSVSLVSSQVSCVVSVHHHSD

Secondary structure (DSSP, 8-state):
-HHHHHHHHHHHHHHHHHHHHHHHHHHHHHHHHHHHHHHHHHHHHHHHHTT--HHHHHHHHHHHHHHHHHHHHHHHHHHHHHHHHTT--TTS-HHHHHHHHHHHHHHHHHHHHHHHHHHHT--HHHHHHHHHHHHHHHHHHHHHHHHHHHHHHHHTT-----

Sequence (162 aa):
MAHQKDLEERVNSSLIEYKQQNSKLRNYLVNTTASWLYWTPIMTATECISGLELDEVINSRLTSLVIGAVVAHPHGLFRKYWSDALNITPQSRQFSKYIADTTATWCFQIPLYSLQLYCSGTSFKEGLTAFGIGLAASAILGRPYGIFQDSWRKLWGTKPVF